Protein 6Q5Q (pdb70)

B-factor: mean 16.38, std 11.74, range [7.69, 105.45]

Secondary structure (DSSP, 8-state):
--HHHHHHHHHHHHHHHHHHHHHHHHHHHTT-

Structure (mmCIF, N/CA/C/O backbone):
data_6Q5Q
#
_entry.id   6Q5Q
#
_cell.length_a   28.570
_cell.length_b   29.350
_cell.length_c   55.722
_cell.angle_alpha   90.00
_cell.angle_beta   90.00
_cell.angle_gamma   90.00
#
_symmetry.space_group_name_H-M   'I 2 2 2'
#
loop_
_entity.id
_entity.type
_entity.pdbx_description
1 polymer CC-Hex-KgEb
2 non-polymer 'L(+)-TARTARIC ACID'
3 water water
#
loop_
_atom_site.group_PDB
_atom_site.id
_atom_site.type_symbol
_atom_site.label_atom_id
_atom_site.label_alt_id
_atom_site.label_comp_id
_atom_site.label_asym_id
_atom_site.label_entity_id
_atom_site.label_seq_id
_atom_site.pdbx_PDB_ins_code
_atom_site.Cartn_x
_atom_si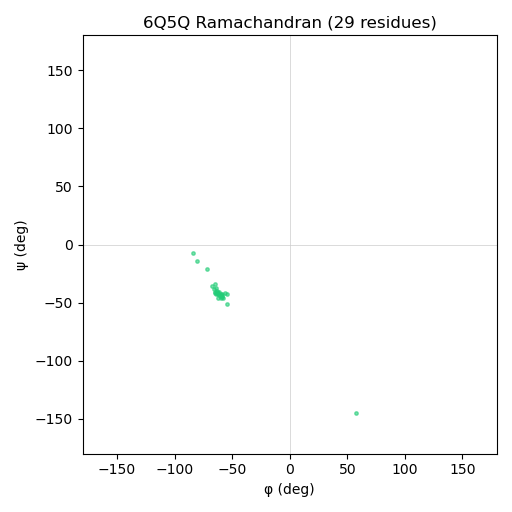te.Cartn_y
_atom_site.Cartn_z
_atom_site.occupancy
_atom_site.B_iso_or_equiv
_atom_site.auth_seq_id
_atom_site.auth_comp_id
_atom_site.auth_asym_id
_atom_site.auth_atom_id
_atom_site.pdbx_PDB_model_num
ATOM 4 N N . GLY A 1 2 ? 11.137 8.704 5.899 1.00 18.07 1 GLY A N 1
ATOM 5 C CA . GLY A 1 2 ? 12.060 7.744 6.380 1.00 14.17 1 GLY A CA 1
ATOM 6 C C . GLY A 1 2 ? 11.849 7.464 7.868 1.00 13.09 1 GLY A C 1
ATOM 7 O O . GLY A 1 2 ? 10.730 7.127 8.272 1.00 14.29 1 GLY A O 1
ATOM 8 N N . LYS A 1 3 ? 12.876 7.668 8.663 1.00 13.05 2 LYS A N 1
ATOM 9 C CA . LYS A 1 3 ? 12.913 7.384 10.097 1.00 12.18 2 LYS A CA 1
ATOM 10 C C . LYS A 1 3 ? 12.328 8.512 10.929 1.00 10.54 2 LYS A C 1
ATOM 11 O O . LYS A 1 3 ? 12.250 8.333 12.140 1.00 11.70 2 LYS A O 1
ATOM 17 N N . LEU A 1 4 ? 11.980 9.663 10.388 1.00 10.09 3 LEU A N 1
ATOM 18 C CA . LEU A 1 4 ? 11.581 10.777 11.252 1.00 9.88 3 LEU A CA 1
ATOM 19 C C . LEU A 1 4 ? 10.396 10.445 12.123 1.00 9.91 3 LEU A C 1
ATOM 20 O O . LEU A 1 4 ? 10.395 10.843 13.308 1.00 10.61 3 LEU A O 1
ATOM 25 N N . GLU A 1 5 ? 9.362 9.810 11.591 1.00 9.42 4 GLU A N 1
ATOM 26 C CA . GLU A 1 5 ? 8.211 9.481 12.418 1.00 10.08 4 GLU A CA 1
ATOM 27 C C . GLU A 1 5 ? 8.596 8.483 13.529 1.00 9.49 4 GLU A C 1
ATOM 28 O O . GLU A 1 5 ? 8.094 8.623 14.651 1.00 9.66 4 GLU A O 1
ATOM 34 N N . ALA A 1 6 ? 9.458 7.538 13.252 1.00 9.40 5 ALA A N 1
ATOM 35 C CA . ALA A 1 6 ? 9.921 6.608 14.287 1.00 9.07 5 ALA A CA 1
ATOM 36 C C . ALA A 1 6 ? 10.658 7.381 15.374 1.00 8.83 5 ALA A C 1
ATOM 37 O O . ALA A 1 6 ? 10.466 7.105 16.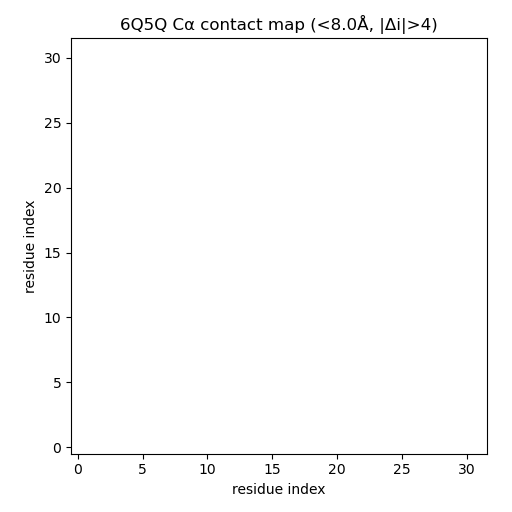578 1.00 9.19 5 ALA A O 1
ATOM 39 N N . ILE A 1 7 ? 11.5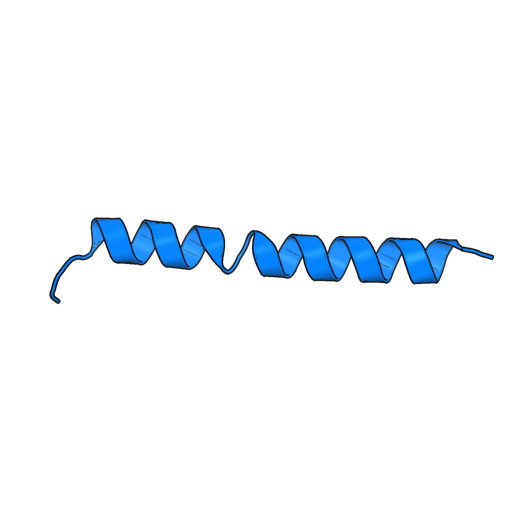51 8.299 14.986 1.00 8.84 6 ILE A N 1
ATOM 40 C CA . ILE A 1 7 ? 12.280 9.093 15.994 1.00 8.80 6 ILE A CA 1
ATOM 41 C C . ILE A 1 7 ? 11.275 9.855 16.859 1.00 9.05 6 ILE A C 1
ATOM 42 O O . ILE A 1 7 ? 11.444 9.940 18.067 1.00 8.84 6 ILE A O 1
ATOM 47 N N . ALA A 1 8 ? 10.283 10.468 16.225 1.00 8.37 7 ALA A N 1
ATOM 48 C CA . ALA A 1 8 ? 9.249 11.194 16.971 1.00 8.42 7 ALA A CA 1
ATOM 49 C C . ALA A 1 8 ? 8.595 10.324 18.013 1.00 8.44 7 ALA A C 1
ATOM 50 O O . ALA A 1 8 ? 8.339 10.797 19.129 1.00 8.85 7 ALA A O 1
ATOM 52 N N . GLN A 1 9 ? 8.297 9.089 17.679 1.00 8.23 8 GLN A N 1
ATOM 53 C CA . GLN A 1 9 ? 7.637 8.236 18.686 1.00 8.64 8 GLN A CA 1
ATOM 54 C C . GLN A 1 9 ? 8.582 7.927 19.841 1.00 8.46 8 GLN A C 1
ATOM 55 O O . GLN A 1 9 ? 8.090 7.818 21.005 1.00 9.82 8 GLN A O 1
ATOM 61 N N . LYS A 1 10 ? 9.858 7.764 19.599 1.00 8.48 9 LYS A N 1
ATOM 62 C CA . LYS A 1 10 ? 10.790 7.560 20.705 1.00 8.90 9 LYS A CA 1
ATOM 63 C C . LYS A 1 10 ? 10.843 8.805 21.591 1.00 8.66 9 LYS A C 1
ATOM 64 O O . LYS A 1 10 ? 10.885 8.677 22.812 1.00 9.41 9 LYS A O 1
ATOM 70 N N . LEU A 1 11 ? 10.839 9.991 20.998 1.00 7.87 10 LEU A N 1
ATOM 71 C CA . LEU A 1 11 ? 10.806 11.209 21.792 1.00 7.75 10 LEU A CA 1
ATOM 72 C C . LEU A 1 11 ? 9.547 11.285 22.621 1.00 8.20 10 LEU A C 1
ATOM 73 O O . LEU A 1 11 ? 9.616 11.732 23.780 1.00 8.95 10 LEU A O 1
ATOM 78 N N . GLU A 1 12 ? 8.389 10.898 22.079 1.00 8.18 11 GLU A N 1
ATOM 79 C CA . GLU A 1 12 ? 7.183 10.893 22.876 1.00 9.05 11 GLU A CA 1
ATOM 80 C C . GLU A 1 12 ? 7.289 9.918 24.039 1.00 8.92 11 GLU A C 1
ATOM 81 O O . GLU A 1 12 ? 6.799 10.206 25.151 1.00 9.82 11 GLU A O 1
ATOM 87 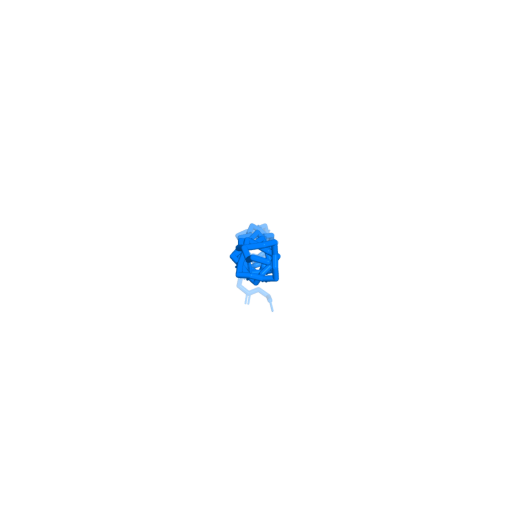N N . ALA A 1 13 ? 7.864 8.768 23.815 1.00 8.98 12 ALA A N 1
ATOM 88 C CA . ALA A 1 13 ? 8.058 7.790 24.894 1.00 9.26 12 ALA A CA 1
ATOM 89 C C . ALA A 1 13 ? 8.976 8.367 25.977 1.00 9.39 12 ALA A C 1
ATOM 90 O O . ALA A 1 13 ? 8.727 8.154 27.173 1.00 9.77 12 ALA A O 1
ATOM 92 N N . ILE A 1 14 ? 10.028 9.030 25.578 1.00 8.40 13 ILE A N 1
ATOM 93 C CA . ILE A 1 14 ? 10.928 9.684 26.548 1.00 8.74 13 ILE A CA 1
ATOM 94 C C . ILE A 1 14 ? 10.168 10.758 27.319 1.00 8.36 13 ILE A C 1
ATOM 95 O O . ILE A 1 14 ? 10.355 10.875 28.536 1.00 8.49 13 ILE A O 1
ATOM 100 N N . ALA A 1 15 ? 9.351 11.547 26.628 1.00 8.07 14 ALA A N 1
ATOM 101 C CA . ALA A 1 15 ? 8.564 12.564 27.331 1.00 8.19 14 ALA A CA 1
ATOM 102 C C . ALA A 1 15 ? 7.705 11.939 28.417 1.00 8.21 14 ALA A C 1
ATOM 103 O O . ALA A 1 15 ? 7.579 12.480 29.510 1.00 8.81 14 ALA A O 1
ATOM 105 N N . LYS A 1 16 ? 7.093 10.793 28.108 1.00 8.88 15 LYS A N 1
ATOM 106 C CA . LYS A 1 16 ? 6.266 10.107 29.112 1.00 9.72 15 LYS A CA 1
ATOM 107 C C . LYS A 1 16 ? 7.123 9.619 30.277 1.00 8.68 15 LYS A C 1
ATOM 108 O O . LYS A 1 16 ? 6.644 9.677 31.425 1.00 9.81 15 LYS A O 1
ATOM 114 N N . LYS A 1 17 ? 8.307 9.148 30.029 1.00 8.61 16 LYS A N 1
ATOM 115 C CA . LYS A 1 17 ? 9.214 8.786 31.145 1.00 8.50 16 LYS A CA 1
ATOM 116 C C . LYS A 1 17 ? 9.508 9.999 32.017 1.00 8.49 16 LYS A C 1
ATOM 117 O O . LYS A 1 17 ? 9.557 9.858 33.249 1.00 9.26 16 LYS A O 1
ATOM 123 N N . LEU A 1 18 ? 9.782 11.141 31.427 1.00 7.88 17 LEU A N 1
ATOM 124 C CA . LEU A 1 18 ? 10.023 12.346 32.212 1.00 7.86 17 LEU A CA 1
ATOM 125 C C . LEU A 1 18 ? 8.810 12.736 33.019 1.00 7.98 17 LEU A C 1
ATOM 126 O O . LEU A 1 18 ? 9.000 13.184 34.173 1.00 8.47 17 LEU A O 1
ATOM 131 N N . GLU A 1 19 ? 7.631 12.658 32.461 1.00 8.07 18 GLU A N 1
ATOM 132 C CA A GLU A 1 19 ? 6.425 12.978 33.234 0.50 8.68 18 GLU A CA 1
ATOM 133 C CA B GLU A 1 19 ? 6.414 12.970 33.241 0.50 8.69 18 GLU A CA 1
ATOM 134 C C . GLU A 1 19 ? 6.292 12.029 34.417 1.00 8.67 18 GLU A C 1
ATOM 135 O O . GLU A 1 19 ? 5.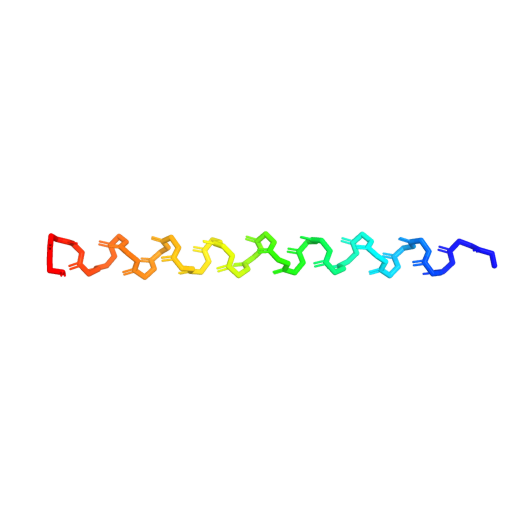943 12.474 35.517 1.00 9.15 18 GLU A O 1
ATOM 146 N N . ALA 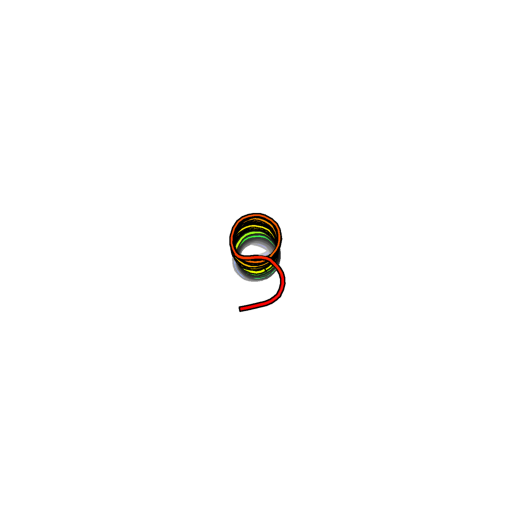A 1 20 ? 6.538 10.753 34.209 1.00 8.19 19 ALA A N 1
ATOM 147 C CA . ALA A 1 20 ? 6.476 9.778 35.306 1.00 8.72 19 ALA A CA 1
ATOM 148 C C . ALA A 1 20 ? 7.482 10.136 36.411 1.00 8.13 19 ALA A C 1
ATOM 149 O O . ALA A 1 20 ? 7.154 9.967 37.587 1.00 8.69 19 ALA A O 1
ATOM 151 N N . ILE A 1 21 ? 8.677 10.523 36.014 1.00 7.81 20 ILE A N 1
ATOM 152 C CA . ILE A 1 21 ? 9.686 10.932 37.009 1.00 8.12 20 ILE A CA 1
ATOM 153 C C . ILE A 1 21 ? 9.240 12.186 37.739 1.00 8.06 20 ILE A C 1
ATOM 154 O O . ILE A 1 21 ? 9.428 12.288 38.955 1.00 8.33 20 ILE A O 1
ATOM 159 N N . ALA A 1 22 ? 8.668 13.148 37.020 1.00 7.69 21 ALA A N 1
ATOM 160 C CA . ALA A 1 22 ? 8.110 14.343 37.678 1.00 8.45 21 ALA A CA 1
ATOM 161 C C . ALA A 1 22 ? 7.117 13.931 38.754 1.00 8.73 21 ALA A C 1
ATOM 162 O O . ALA A 1 22 ? 7.171 14.446 39.891 1.00 8.98 21 ALA A O 1
ATOM 164 N N . TRP A 1 2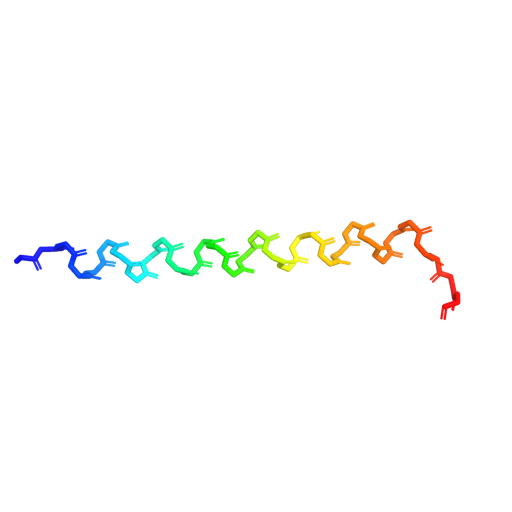3 ? 6.167 13.074 38.393 1.00 8.39 22 TRP A N 1
ATOM 165 C CA . TRP A 1 23 ? 5.173 12.676 39.387 1.00 8.72 22 TRP A CA 1
ATOM 166 C C . TRP A 1 23 ? 5.794 11.904 40.539 1.00 8.19 22 TRP A C 1
ATOM 167 O O . TRP A 1 23 ? 5.313 12.054 41.679 1.00 8.99 22 TRP A O 1
ATOM 178 N N . LYS A 1 24 ? 6.820 11.114 40.274 1.00 8.20 23 LYS A N 1
ATOM 179 C CA . LYS A 1 24 ? 7.566 10.405 41.319 1.00 8.04 23 LYS A CA 1
ATOM 180 C C . LYS A 1 24 ? 8.191 11.385 42.309 1.00 8.15 23 LYS A C 1
ATOM 181 O O . LYS A 1 24 ? 8.111 11.183 43.516 1.00 8.95 23 LYS A O 1
ATOM 187 N N . LEU A 1 25 ? 8.814 12.418 41.783 1.00 7.98 24 LEU A N 1
ATOM 188 C CA . LEU A 1 25 ? 9.430 13.442 42.651 1.00 8.16 24 LEU A CA 1
ATOM 189 C C . LEU A 1 25 ? 8.379 14.166 43.469 1.00 9.01 24 LEU A C 1
ATOM 190 O O . LEU A 1 25 ? 8.629 14.440 44.657 1.00 9.84 24 LEU A O 1
ATOM 195 N N . GLU A 1 26 ? 7.264 14.517 42.846 1.00 8.64 25 GLU A N 1
ATOM 196 C CA . GLU A 1 26 ? 6.177 15.175 43.605 1.00 9.49 25 GLU A CA 1
ATOM 197 C C . GLU A 1 26 ? 5.711 14.265 44.741 1.00 9.61 25 GLU A C 1
ATOM 198 O O . GLU A 1 26 ? 5.439 14.742 45.846 1.00 10.62 25 GLU A O 1
ATOM 204 N N . ALA A 1 27 ? 5.568 12.971 44.458 1.00 8.95 26 ALA A N 1
ATOM 205 C CA . ALA A 1 27 ? 5.161 12.025 45.505 1.00 9.26 26 ALA A CA 1
ATOM 206 C C . ALA A 1 27 ? 6.183 11.932 46.611 1.00 9.89 26 ALA A C 1
ATOM 207 O O . ALA A 1 27 ? 5.777 11.838 47.803 1.00 11.89 26 ALA A O 1
ATOM 209 N N . ILE A 1 28 ? 7.468 11.924 46.299 1.00 9.36 27 ILE A N 1
ATOM 210 C CA . ILE A 1 28 ? 8.495 11.937 47.369 1.00 10.70 27 ILE A CA 1
ATOM 211 C C . ILE A 1 28 ? 8.299 13.156 48.230 1.00 12.63 27 ILE A C 1
ATOM 212 O O . ILE A 1 28 ? 8.270 13.066 49.468 1.00 14.91 27 ILE A O 1
ATOM 217 N N . ALA A 1 29 ? 8.097 14.316 47.625 1.00 12.00 28 ALA A N 1
ATOM 218 C CA . ALA A 1 29 ? 7.847 15.548 48.389 1.00 14.30 28 ALA A CA 1
ATOM 219 C C . ALA A 1 29 ? 6.584 15.408 49.266 1.00 15.90 28 ALA A C 1
ATOM 220 O O . ALA A 1 29 ? 6.607 15.964 50.410 1.00 21.26 28 ALA A O 1
ATOM 222 N N . GLN A 1 30 ? 5.468 14.848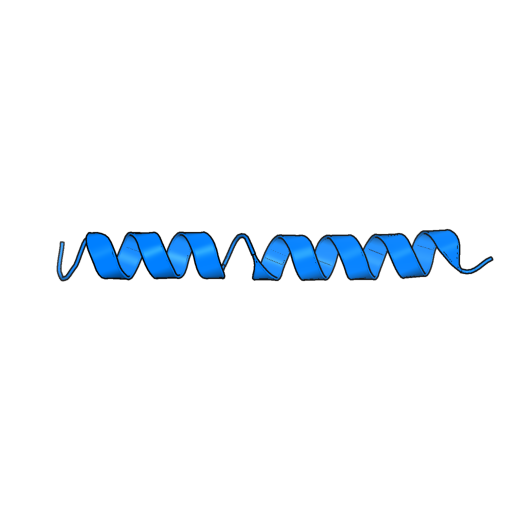 48.796 1.00 15.03 29 GLN A N 1
ATOM 223 C CA . GLN A 1 30 ? 4.146 14.867 49.475 1.00 16.89 29 GLN A CA 1
ATOM 224 C C . GLN A 1 30 ? 4.040 13.809 50.558 1.00 19.90 29 GLN A C 1
ATOM 225 O O . GLN A 1 30 ? 3.139 13.928 51.402 1.00 25.31 29 GLN A O 1
ATOM 231 N N . GLY A 1 31 ? 4.937 12.837 50.610 1.00 17.91 30 GLY A N 1
ATOM 232 C CA . GLY A 1 31 ? 4.862 11.849 51.709 1.00 18.63 30 GLY A CA 1
ATOM 233 C C . GLY A 1 31 ? 3.550 11.061 51.864 1.00 16.17 30 GLY A C 1
ATOM 234 O O . GLY A 1 31 ? 2.915 10.690 50.903 1.00 16.34 30 GLY A O 1
ATOM 235 N N . ALA A 1 32 ? 3.133 10.741 53.100 1.00 17.26 31 ALA A N 1
ATOM 236 C CA . ALA A 1 32 ? 1.967 9.839 53.367 1.00 17.58 31 ALA A CA 1
ATOM 237 C C . ALA A 1 32 ? 0.572 10.443 53.053 1.00 17.82 31 ALA A C 1
ATOM 238 O O . ALA A 1 32 ? -0.403 9.652 52.786 1.00 23.13 31 ALA A O 1
ATOM 240 N N . GLY A 1 33 ? 0.436 11.785 52.990 1.00 20.29 32 GLY A N 1
ATOM 241 C CA . GLY A 1 33 ? -0.840 12.436 52.564 1.00 21.04 32 GLY A CA 1
ATOM 242 C C . GLY A 1 33 ? -1.116 12.225 51.092 1.00 21.40 32 GLY A C 1
ATOM 243 O O . GLY A 1 33 ? -2.351 11.875 50.698 1.00 21.97 32 GLY A O 1
#

Radius of gyration: 14.26 Å; Cα contacts (8 Å, |Δi|>4): 0; chains: 1; bounding box: 14×9×47 Å

Foldseek 3Di:
DCPVVVVVVVVVVVVVVVVVVVVVVDVVVPPD

Solvent-accessible surface area: 3232 Å² total; per-residue (Å²): 117,156,141,135,62,92,39,101,142,108,101,54,80,56,138,148,111,79,53,89,45,147,137,112,95,60,125,89,126,57,121,114

Sequence (32 aa):
GKLEAIAQKLEAIAKKLEEAIAWKLEAIAQGAG